Protein AF-A0A7C5MI52-F1 (afdb_monomer_lite)

Secondary structure (DSSP, 8-state):
-----EEEEEETTEEEEEEEEEEEEEEHHHH--SS-HHHHHHHHHHTT--SSEEEEEEEEEEEE--

Structure (mmCIF, N/CA/C/O backbone):
data_AF-A0A7C5MI52-F1
#
_entry.id   AF-A0A7C5MI52-F1
#
loop_
_atom_site.group_PDB
_atom_site.id
_atom_site.type_symbol
_atom_site.label_atom_id
_atom_site.label_alt_id
_atom_site.label_comp_id
_atom_site.label_asym_id
_atom_site.label_entity_id
_atom_site.label_seq_id
_atom_site.pdbx_PDB_ins_code
_atom_site.Cartn_x
_atom_site.Cartn_y
_atom_site.Cartn_z
_atom_site.occupancy
_atom_site.B_iso_or_equiv
_atom_site.auth_seq_id
_atom_site.auth_comp_id
_atom_site.auth_asym_id
_atom_site.auth_atom_id
_atom_site.pdbx_PDB_model_num
ATOM 1 N N . MET A 1 1 ? 5.822 -18.992 8.362 1.00 40.41 1 MET A N 1
ATOM 2 C CA . MET A 1 1 ? 5.856 -18.208 9.612 1.00 40.41 1 MET A CA 1
ATOM 3 C C . MET A 1 1 ? 4.507 -17.520 9.718 1.00 40.41 1 MET A C 1
ATOM 5 O O . MET A 1 1 ? 4.266 -16.587 8.970 1.00 40.41 1 MET A O 1
ATOM 9 N N . ASN A 1 2 ? 3.603 -18.060 10.539 1.00 45.72 2 ASN A N 1
ATOM 10 C CA . ASN A 1 2 ? 2.252 -17.528 10.727 1.00 45.72 2 ASN A CA 1
ATOM 11 C C . ASN A 1 2 ? 2.261 -16.624 11.955 1.00 45.72 2 ASN A C 1
ATOM 13 O O . ASN A 1 2 ? 2.235 -17.110 13.082 1.00 45.72 2 ASN A O 1
ATOM 17 N N . GLY A 1 3 ? 2.333 -15.321 11.728 1.00 49.44 3 GLY A N 1
ATOM 18 C CA . GLY A 1 3 ? 2.110 -14.321 12.756 1.00 49.44 3 GLY A CA 1
ATOM 19 C C . GLY A 1 3 ? 1.433 -13.138 12.101 1.00 49.44 3 GLY A C 1
ATOM 20 O O . GLY A 1 3 ? 2.102 -12.332 11.465 1.00 49.44 3 GLY A O 1
ATOM 21 N N . THR A 1 4 ? 0.110 -13.072 12.206 1.00 60.38 4 THR A N 1
ATOM 22 C CA . THR A 1 4 ? -0.667 -11.887 11.850 1.00 60.38 4 THR A CA 1
ATOM 23 C C . THR A 1 4 ? -0.139 -10.739 12.710 1.00 60.38 4 THR A C 1
ATOM 25 O O . THR A 1 4 ? -0.340 -10.722 13.925 1.00 60.38 4 THR A O 1
ATOM 28 N N . ALA A 1 5 ? 0.651 -9.845 12.117 1.00 73.69 5 ALA A N 1
ATOM 29 C CA . ALA A 1 5 ? 1.231 -8.722 12.836 1.00 73.69 5 ALA A CA 1
ATOM 30 C C . ALA A 1 5 ? 0.165 -7.628 12.950 1.00 73.69 5 ALA A C 1
ATOM 32 O O . ALA A 1 5 ? -0.162 -6.966 11.966 1.00 73.69 5 ALA A O 1
ATOM 33 N N . ASN A 1 6 ? -0.385 -7.461 14.151 1.00 89.50 6 ASN A N 1
ATOM 34 C CA . ASN A 1 6 ? -1.288 -6.361 14.466 1.00 89.50 6 ASN A CA 1
ATOM 35 C C . ASN A 1 6 ? -0.466 -5.189 14.997 1.00 89.50 6 ASN A C 1
ATOM 37 O O . ASN A 1 6 ? 0.343 -5.355 15.913 1.00 89.50 6 ASN A O 1
ATOM 41 N N . TYR A 1 7 ? -0.691 -4.001 14.450 1.00 94.62 7 TYR A N 1
ATOM 42 C CA . TYR A 1 7 ? -0.057 -2.779 14.924 1.00 94.62 7 TYR A CA 1
ATOM 43 C C . TYR A 1 7 ? -1.079 -1.905 15.646 1.00 94.62 7 TYR A C 1
ATOM 45 O O . TYR A 1 7 ? -2.041 -1.423 15.049 1.00 94.62 7 TYR A O 1
ATOM 53 N N . HIS A 1 8 ? -0.865 -1.713 16.945 1.00 95.31 8 HIS A N 1
ATOM 54 C CA . HIS A 1 8 ? -1.721 -0.899 17.801 1.00 95.31 8 HIS A CA 1
ATOM 55 C C . HIS A 1 8 ? -1.171 0.523 17.885 1.00 95.31 8 HIS A C 1
ATOM 57 O O . HIS A 1 8 ? 0.012 0.723 18.167 1.00 95.31 8 HIS A O 1
ATOM 63 N N . PHE A 1 9 ? -2.034 1.512 17.678 1.00 95.56 9 PHE A N 1
ATOM 64 C CA . PHE A 1 9 ? -1.674 2.923 17.767 1.00 95.56 9 PHE A CA 1
ATOM 65 C C . PHE A 1 9 ? -2.858 3.766 18.244 1.00 95.56 9 PHE A C 1
ATOM 67 O O . PHE A 1 9 ? -3.989 3.291 18.345 1.00 95.56 9 PHE A O 1
ATOM 74 N N . ARG A 1 10 ? -2.593 5.031 18.575 1.00 96.19 10 ARG A N 1
ATOM 75 C CA . ARG A 1 10 ? -3.615 5.979 19.030 1.00 96.19 10 ARG A CA 1
ATOM 76 C C . ARG A 1 10 ? -3.624 7.223 18.159 1.00 96.19 10 ARG A C 1
ATOM 78 O O . ARG A 1 10 ? -2.565 7.718 17.777 1.00 96.19 10 ARG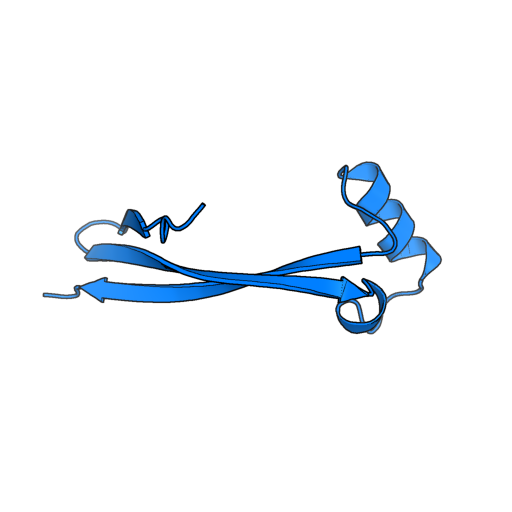 A O 1
ATOM 85 N N . VAL A 1 11 ? -4.818 7.761 17.919 1.00 94.81 11 VAL A N 1
ATOM 86 C CA . VAL A 1 11 ? -5.029 9.082 17.311 1.00 94.81 11 VAL A CA 1
ATOM 87 C C . VAL A 1 11 ? -5.805 9.932 18.315 1.00 94.81 11 VAL A C 1
ATOM 89 O O . VAL A 1 11 ? -7.024 9.832 18.439 1.00 94.81 11 VAL A O 1
ATOM 92 N N . GLY A 1 12 ? -5.080 10.724 19.110 1.00 94.19 12 GLY A N 1
ATOM 93 C CA . GLY A 1 12 ? -5.653 11.415 20.266 1.00 94.19 12 GLY A CA 1
ATOM 94 C C . GLY A 1 12 ? -6.222 10.425 21.292 1.00 94.19 12 GLY A C 1
ATOM 95 O O . GLY A 1 12 ? -5.489 9.618 21.871 1.00 94.19 12 GLY A O 1
ATOM 96 N N . ALA A 1 13 ? -7.536 10.487 21.520 1.00 94.06 13 ALA A N 1
ATOM 97 C CA . ALA A 1 13 ? -8.242 9.583 22.430 1.00 94.06 13 ALA A CA 1
ATOM 98 C C . ALA A 1 13 ? -8.685 8.256 21.780 1.00 94.06 13 ALA A C 1
ATOM 100 O O . ALA A 1 13 ? -9.059 7.343 22.509 1.00 94.06 13 ALA A O 1
ATOM 101 N N . ILE A 1 14 ? -8.628 8.142 20.449 1.00 95.62 14 ILE A N 1
ATOM 102 C CA . ILE A 1 14 ? -9.139 6.993 19.690 1.00 95.62 14 ILE A CA 1
ATOM 103 C C . ILE A 1 14 ? -8.084 5.887 19.647 1.00 95.62 14 ILE A C 1
ATOM 105 O O . ILE A 1 14 ? -6.919 6.151 19.326 1.00 95.62 14 ILE A O 1
ATOM 109 N N . GLU A 1 15 ? -8.496 4.655 19.942 1.00 96.38 15 GLU A N 1
ATOM 110 C CA . GLU A 1 15 ? -7.654 3.466 19.802 1.00 96.38 15 GLU A CA 1
ATOM 111 C C . GLU A 1 15 ? -7.847 2.841 18.420 1.00 96.38 15 GLU A C 1
ATOM 113 O O . GLU A 1 15 ? -8.974 2.618 17.972 1.00 96.38 15 GLU A O 1
ATOM 118 N N . CYS A 1 16 ? -6.735 2.562 17.743 1.00 96.81 16 CYS A N 1
ATOM 119 C CA . CYS A 1 16 ? -6.717 2.010 16.397 1.00 96.81 16 CYS A CA 1
ATOM 120 C C . CYS A 1 16 ? -5.840 0.757 16.346 1.00 96.81 16 CYS A C 1
ATOM 122 O O . CYS A 1 16 ? -4.783 0.685 16.982 1.00 96.81 16 CYS A O 1
ATOM 124 N N . VAL A 1 17 ? -6.247 -0.209 15.528 1.00 96.12 17 VAL A N 1
ATOM 125 C CA . VAL A 1 17 ? -5.457 -1.405 15.233 1.00 96.12 17 VAL A CA 1
ATOM 126 C C . VAL A 1 17 ? -5.389 -1.589 13.723 1.00 96.12 17 VAL A C 1
ATOM 128 O O . VAL A 1 17 ? -6.417 -1.759 13.068 1.00 96.12 17 VAL A O 1
ATOM 131 N N . ALA A 1 18 ? -4.179 -1.552 13.167 1.00 95.75 18 ALA A N 1
ATOM 132 C CA . ALA A 1 18 ? -3.924 -1.998 11.805 1.00 95.75 18 ALA A CA 1
ATOM 133 C C . ALA A 1 18 ? -3.698 -3.514 11.829 1.00 95.75 18 ALA A C 1
ATOM 135 O O . ALA A 1 18 ? -2.774 -4.005 12.480 1.00 95.75 18 ALA A O 1
ATOM 136 N N . LEU A 1 19 ? -4.576 -4.244 11.154 1.00 93.81 19 LEU A N 1
ATOM 137 C CA . LEU A 1 19 ? -4.565 -5.698 11.057 1.00 93.81 19 LEU A CA 1
ATOM 138 C C . LEU A 1 19 ? -4.034 -6.080 9.677 1.00 93.81 19 LEU A C 1
ATOM 140 O O . LEU A 1 19 ? -4.598 -5.645 8.673 1.00 93.81 19 LEU A O 1
ATOM 144 N N . SER A 1 20 ? -2.977 -6.887 9.624 1.00 93.56 20 SER A N 1
ATOM 145 C CA . SER A 1 20 ? -2.477 -7.425 8.358 1.00 93.56 20 SER A CA 1
ATOM 146 C C . SER A 1 20 ? -3.300 -8.642 7.938 1.00 93.56 20 SER A C 1
ATOM 148 O O . SER A 1 20 ? -3.396 -9.605 8.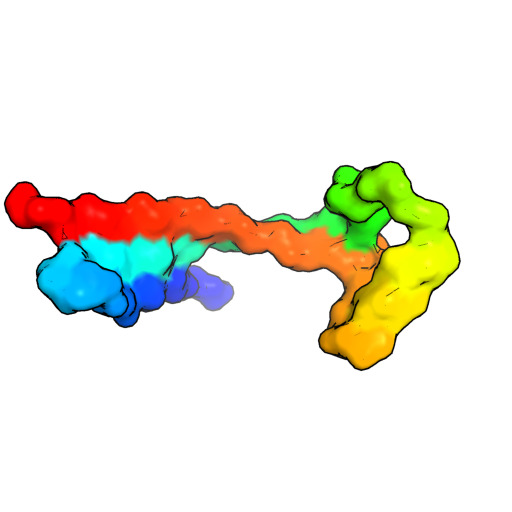692 1.00 93.56 20 SER A O 1
ATOM 150 N N . ASP A 1 21 ? -3.846 -8.614 6.725 1.00 91.50 21 ASP A N 1
ATOM 151 C CA . ASP A 1 21 ? -4.511 -9.752 6.069 1.00 91.50 21 ASP A CA 1
ATOM 152 C C . ASP A 1 21 ? -3.570 -10.452 5.065 1.00 91.50 21 ASP A C 1
ATOM 154 O O . ASP A 1 21 ? -3.974 -11.228 4.204 1.00 91.50 21 ASP A O 1
ATOM 158 N N . GLY A 1 22 ? -2.270 -10.162 5.169 1.00 92.19 22 GLY A N 1
ATOM 159 C CA . GLY A 1 22 ? -1.237 -10.671 4.279 1.00 92.19 22 GLY A CA 1
ATOM 160 C C . GLY A 1 22 ? -0.863 -9.703 3.158 1.00 92.19 22 GLY A C 1
ATOM 161 O O . GLY A 1 22 ? -1.050 -8.486 3.235 1.00 92.19 22 GLY A O 1
ATOM 162 N N . SER A 1 23 ? -0.238 -10.260 2.128 1.00 94.25 23 SER A N 1
ATOM 163 C CA . SER A 1 23 ? 0.314 -9.502 1.012 1.00 94.25 23 SER A CA 1
ATOM 164 C C . SER A 1 23 ? 0.423 -10.362 -0.234 1.00 94.25 23 SER A C 1
ATOM 166 O O . SER A 1 23 ? 0.606 -11.576 -0.135 1.00 94.25 23 SER A O 1
ATOM 168 N N . GLU A 1 24 ? 0.427 -9.713 -1.387 1.00 95.56 24 GLU A N 1
ATOM 169 C CA . GLU A 1 24 ? 0.670 -10.332 -2.685 1.00 95.56 24 GLU A CA 1
ATOM 170 C C . GLU A 1 24 ? 1.787 -9.588 -3.421 1.00 95.56 24 GLU A C 1
ATOM 172 O O . GLU A 1 24 ? 1.917 -8.369 -3.306 1.00 95.56 24 GLU A O 1
ATOM 177 N N . VAL A 1 25 ? 2.607 -10.329 -4.167 1.00 96.44 25 VAL A N 1
ATOM 178 C CA . VAL A 1 25 ? 3.572 -9.751 -5.106 1.00 96.44 25 VAL A CA 1
ATOM 179 C C . VAL A 1 25 ? 2.928 -9.742 -6.483 1.00 96.44 25 VAL A C 1
ATOM 181 O O . VAL A 1 25 ? 2.490 -10.782 -6.967 1.00 96.44 25 VAL A O 1
ATOM 184 N N . THR A 1 26 ? 2.877 -8.572 -7.109 1.00 96.00 26 THR A N 1
ATOM 185 C CA . THR A 1 26 ? 2.244 -8.363 -8.415 1.00 96.00 26 THR A CA 1
ATOM 186 C C . THR A 1 26 ? 3.184 -7.581 -9.340 1.00 96.00 26 THR A C 1
ATOM 188 O O . THR A 1 26 ? 4.040 -6.839 -8.838 1.00 96.00 26 THR A O 1
ATOM 191 N N . PRO A 1 27 ? 3.078 -7.709 -10.675 1.00 95.81 27 PRO A N 1
ATOM 192 C CA . PRO A 1 27 ? 3.834 -6.867 -11.595 1.00 95.81 27 PRO A CA 1
ATOM 193 C C . PRO A 1 27 ? 3.604 -5.375 -11.315 1.00 95.81 27 PRO A C 1
ATOM 195 O O . PRO A 1 27 ? 2.473 -4.904 -11.204 1.00 95.81 27 PRO A O 1
ATOM 198 N N . ALA A 1 28 ? 4.684 -4.596 -11.223 1.00 93.62 28 ALA A N 1
ATOM 199 C CA . ALA A 1 28 ? 4.597 -3.169 -10.894 1.00 93.62 28 ALA A CA 1
ATOM 200 C C . ALA A 1 28 ? 3.765 -2.371 -11.923 1.00 93.62 28 ALA A C 1
ATOM 202 O O . ALA A 1 28 ? 3.126 -1.375 -11.580 1.00 93.62 28 ALA A O 1
ATOM 203 N N . GLU A 1 29 ? 3.733 -2.835 -13.173 1.00 94.06 29 GLU A N 1
ATOM 204 C CA . GLU A 1 29 ? 2.946 -2.244 -14.261 1.00 94.06 29 GLU A CA 1
ATOM 205 C C . GLU A 1 29 ? 1.427 -2.424 -14.118 1.00 94.06 29 GLU A C 1
ATOM 207 O O . GLU A 1 29 ? 0.673 -1.616 -14.661 1.00 94.06 29 GLU A O 1
ATOM 212 N N . ASP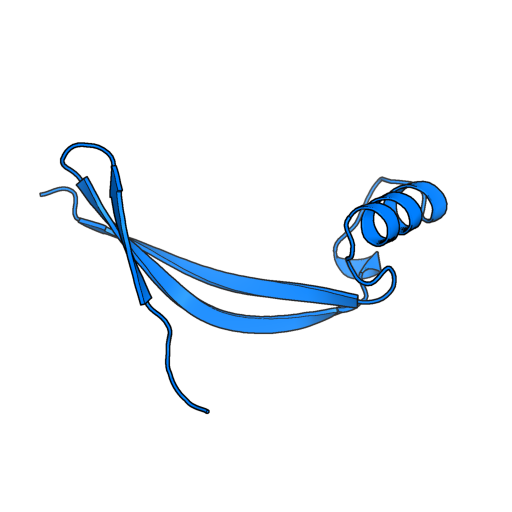 A 1 30 ? 0.966 -3.405 -13.337 1.00 94.25 30 ASP A N 1
ATOM 213 C CA . ASP A 1 30 ? -0.464 -3.587 -13.059 1.00 94.25 30 ASP A CA 1
ATOM 214 C C . ASP A 1 30 ? -0.979 -2.573 -12.023 1.00 94.25 30 ASP A C 1
ATOM 216 O O . ASP A 1 30 ? -2.155 -2.177 -12.051 1.00 94.25 30 ASP A O 1
ATOM 220 N N . VAL A 1 31 ? -0.075 -2.115 -11.146 1.00 92.38 31 VAL A N 1
ATOM 221 C CA . VAL A 1 31 ? -0.334 -1.171 -10.048 1.00 92.38 31 VAL A CA 1
ATOM 222 C C . VAL A 1 31 ? -0.180 0.276 -10.507 1.00 92.38 31 VAL A C 1
ATOM 224 O O . VAL A 1 31 ? -1.026 1.120 -10.202 1.00 92.38 31 VAL A O 1
ATOM 227 N N . VAL A 1 32 ? 0.891 0.590 -11.240 1.00 91.19 32 VAL A N 1
ATOM 228 C CA . VAL A 1 32 ? 1.189 1.965 -11.654 1.00 91.19 32 VAL A CA 1
ATOM 229 C C . VAL A 1 32 ? 0.553 2.265 -13.007 1.00 91.19 32 VAL A C 1
ATOM 231 O O . VAL A 1 32 ? 0.936 1.712 -14.033 1.00 91.19 32 VAL A O 1
ATOM 234 N N . ARG A 1 33 ? -0.399 3.203 -13.027 1.00 90.62 33 ARG A N 1
ATOM 235 C CA . ARG A 1 33 ? -1.129 3.610 -14.237 1.00 90.62 33 ARG A CA 1
ATOM 236 C C . ARG A 1 33 ? -1.010 5.109 -14.483 1.00 90.62 33 ARG A C 1
ATOM 238 O O . ARG A 1 33 ? -0.866 5.892 -13.551 1.00 90.62 33 ARG A O 1
ATOM 245 N N . GLY A 1 34 ? -1.107 5.513 -15.750 1.00 91.94 34 GLY A N 1
ATOM 246 C CA . GLY A 1 34 ? -1.157 6.928 -16.141 1.00 91.94 34 GLY A CA 1
ATOM 247 C C . GLY A 1 34 ? 0.175 7.682 -16.064 1.00 91.94 34 GLY A C 1
ATOM 248 O O . GLY A 1 34 ? 0.184 8.898 -16.221 1.00 91.94 34 GLY A O 1
ATOM 249 N N . ILE A 1 35 ? 1.291 6.979 -15.851 1.00 93.69 35 ILE A N 1
ATOM 250 C CA . ILE A 1 35 ? 2.646 7.541 -15.817 1.00 93.69 35 ILE A CA 1
ATOM 251 C C . ILE A 1 35 ? 3.509 6.765 -16.828 1.00 93.69 35 ILE A C 1
ATOM 253 O O . ILE A 1 35 ? 3.414 5.534 -16.861 1.00 93.69 35 ILE A O 1
ATOM 257 N N . PRO A 1 36 ? 4.349 7.427 -17.650 1.00 94.88 36 PRO A N 1
ATOM 258 C CA . PRO A 1 36 ? 5.286 6.736 -18.535 1.00 94.88 36 PRO A CA 1
ATOM 259 C C . PRO A 1 36 ? 6.184 5.753 -17.775 1.00 94.88 36 PRO A C 1
ATOM 261 O O . PRO A 1 36 ? 6.688 6.078 -16.698 1.00 94.88 36 PRO A O 1
ATOM 264 N N . SER A 1 37 ? 6.409 4.569 -18.354 1.00 92.81 37 SER A N 1
ATOM 265 C CA . SER A 1 37 ? 7.127 3.465 -17.700 1.00 92.81 37 SER A CA 1
ATOM 266 C C . SER A 1 37 ? 8.520 3.832 -17.216 1.00 92.81 37 SER A C 1
ATOM 268 O O . SER A 1 37 ? 8.914 3.444 -16.122 1.00 92.81 37 SER A O 1
ATOM 270 N N . GLU A 1 38 ? 9.239 4.634 -17.990 1.00 94.31 38 GLU A N 1
ATOM 271 C CA . GLU A 1 38 ? 10.566 5.124 -17.630 1.00 94.31 38 GLU A CA 1
ATOM 272 C C . GLU A 1 38 ? 10.557 5.943 -16.329 1.00 94.31 38 GLU A C 1
ATOM 274 O O . GLU A 1 38 ? 11.378 5.709 -15.445 1.00 94.31 38 GLU A O 1
ATOM 279 N N . GLN A 1 39 ? 9.585 6.847 -16.166 1.00 95.06 39 GLN A N 1
ATOM 280 C CA . GLN A 1 39 ? 9.537 7.765 -15.024 1.00 95.06 39 GLN A CA 1
ATOM 281 C C . GLN A 1 39 ? 9.247 7.031 -13.716 1.00 95.06 39 GLN A C 1
ATOM 283 O O . GLN A 1 39 ? 9.936 7.247 -12.718 1.00 95.06 39 GLN A O 1
ATOM 288 N N . TRP A 1 40 ? 8.240 6.151 -13.704 1.00 95.06 40 TRP A N 1
ATOM 289 C CA . TRP A 1 40 ? 7.892 5.456 -12.467 1.00 95.06 40 TRP A CA 1
ATOM 290 C C . TRP A 1 40 ? 8.896 4.357 -12.117 1.00 95.06 40 TRP A C 1
ATOM 292 O O . TRP A 1 40 ? 9.181 4.169 -10.936 1.00 95.06 40 TRP A O 1
ATOM 302 N N . ARG A 1 41 ? 9.499 3.678 -13.103 1.00 95.56 41 ARG A N 1
ATOM 303 C CA . ARG A 1 41 ? 10.555 2.685 -12.838 1.00 95.56 41 ARG A CA 1
ATOM 304 C C . ARG A 1 41 ? 11.782 3.336 -12.213 1.00 95.56 41 ARG A C 1
ATOM 306 O O . ARG A 1 41 ? 12.294 2.818 -11.224 1.00 95.56 41 ARG A O 1
ATOM 313 N N . GLN A 1 42 ? 12.208 4.484 -12.741 1.00 95.94 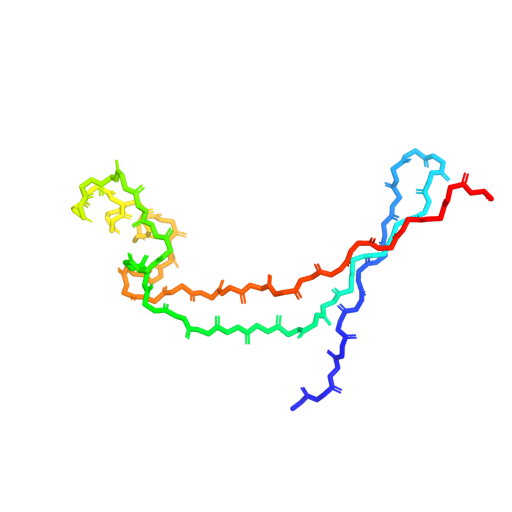42 GLN A N 1
ATOM 314 C CA . GLN A 1 42 ? 13.327 5.239 -12.181 1.00 95.94 42 GLN A CA 1
ATOM 315 C C . GLN A 1 42 ? 13.042 5.668 -10.734 1.00 95.94 42 GLN A C 1
ATOM 317 O O . GLN A 1 42 ? 13.867 5.442 -9.850 1.00 95.94 42 GLN A O 1
ATOM 322 N N . ALA A 1 43 ? 11.843 6.194 -10.466 1.00 94.62 43 ALA A N 1
ATOM 323 C CA . ALA A 1 43 ? 11.442 6.595 -9.119 1.00 94.62 43 ALA A CA 1
ATOM 324 C C . ALA A 1 43 ? 11.416 5.419 -8.121 1.00 94.62 43 ALA A C 1
ATOM 326 O O . ALA A 1 43 ? 11.779 5.599 -6.958 1.00 94.62 43 ALA A O 1
ATOM 327 N N . LEU A 1 44 ? 11.012 4.215 -8.553 1.00 94.06 44 LEU A N 1
ATOM 328 C CA . LEU A 1 44 ? 11.061 3.015 -7.710 1.00 94.06 44 LEU A CA 1
ATOM 329 C C . LEU A 1 44 ? 12.506 2.640 -7.361 1.00 94.06 44 LEU A C 1
ATOM 331 O O . LEU A 1 44 ? 12.808 2.464 -6.180 1.00 94.06 44 LEU A O 1
ATOM 335 N N . VAL A 1 45 ? 13.404 2.603 -8.352 1.00 95.62 45 VAL A N 1
ATOM 336 C CA . VAL A 1 45 ? 14.829 2.289 -8.142 1.00 95.62 45 VAL A CA 1
ATOM 337 C C . VAL A 1 45 ? 15.483 3.286 -7.184 1.00 95.62 45 VAL A C 1
ATOM 339 O O . VAL A 1 45 ? 16.139 2.877 -6.228 1.00 95.62 45 VAL A O 1
ATOM 342 N N . GLU A 1 46 ? 15.262 4.588 -7.380 1.00 97.06 46 GLU A N 1
ATOM 343 C CA . GLU A 1 46 ? 15.819 5.651 -6.524 1.00 97.06 46 GLU A CA 1
ATOM 344 C C . GLU A 1 46 ? 15.368 5.555 -5.062 1.00 97.06 46 GLU A C 1
ATOM 346 O O . GLU A 1 46 ? 16.058 6.014 -4.151 1.00 97.06 46 GLU A O 1
ATOM 351 N N . ARG A 1 47 ? 14.203 4.952 -4.828 1.00 95.06 47 ARG A N 1
ATOM 352 C CA . ARG A 1 47 ? 13.623 4.744 -3.498 1.00 95.06 47 ARG A CA 1
ATOM 353 C C . ARG A 1 47 ? 13.923 3.358 -2.925 1.00 95.06 47 ARG A C 1
ATOM 355 O O . ARG A 1 47 ? 13.454 3.057 -1.830 1.00 95.06 47 ARG A O 1
ATOM 362 N N . GLY A 1 48 ? 14.712 2.543 -3.627 1.00 95.00 48 GLY A N 1
ATOM 363 C CA . GLY A 1 48 ? 15.095 1.199 -3.195 1.00 95.00 48 GLY A CA 1
ATOM 364 C C . GLY A 1 48 ? 14.004 0.141 -3.379 1.00 95.00 48 GLY A C 1
ATOM 365 O O . GLY A 1 48 ? 14.071 -0.909 -2.743 1.00 95.00 48 GLY A O 1
ATOM 366 N N . TYR A 1 49 ? 13.005 0.401 -4.224 1.00 94.25 49 TYR A N 1
ATOM 367 C CA . TYR A 1 49 ? 11.965 -0.563 -4.581 1.00 94.25 49 TYR A CA 1
ATOM 368 C C . TYR A 1 49 ? 12.309 -1.307 -5.875 1.00 94.25 49 TYR A C 1
ATOM 370 O O . TYR A 1 49 ? 13.080 -0.831 -6.711 1.00 94.25 49 TYR A O 1
ATOM 378 N N . SER A 1 50 ? 11.704 -2.484 -6.054 1.00 94.69 50 SER A N 1
ATOM 379 C CA . SER A 1 50 ? 11.805 -3.233 -7.307 1.00 94.69 50 SER A CA 1
ATOM 380 C C . SER A 1 50 ? 11.094 -2.473 -8.438 1.00 94.69 50 SER A C 1
ATOM 382 O O . SER A 1 50 ? 9.952 -2.053 -8.258 1.00 94.69 50 SER A O 1
ATOM 384 N N . PRO A 1 51 ? 11.724 -2.295 -9.615 1.00 94.62 51 PRO A N 1
ATOM 385 C CA . PRO A 1 51 ? 11.079 -1.663 -10.766 1.00 94.62 51 PRO A CA 1
ATOM 386 C C . PRO A 1 51 ? 10.147 -2.608 -11.537 1.00 94.62 51 PRO A C 1
ATOM 388 O O . PRO A 1 51 ? 9.480 -2.169 -12.474 1.00 94.62 51 PRO A O 1
ATOM 391 N N . THR A 1 52 ? 10.132 -3.901 -11.206 1.00 95.69 52 THR A N 1
ATOM 392 C CA . THR A 1 52 ? 9.354 -4.924 -11.923 1.00 95.69 52 THR A CA 1
ATOM 393 C C . THR A 1 52 ? 8.228 -5.507 -11.085 1.00 95.69 52 THR A C 1
ATOM 395 O O . THR A 1 52 ? 7.226 -5.943 -11.642 1.00 95.69 52 THR A O 1
ATOM 398 N N . GLU A 1 53 ? 8.363 -5.494 -9.763 1.00 96.31 53 GLU A N 1
ATOM 399 C CA . GLU A 1 53 ? 7.418 -6.107 -8.833 1.00 96.31 53 GLU A CA 1
ATOM 400 C C . GLU A 1 53 ? 7.020 -5.112 -7.746 1.00 96.31 53 GLU A C 1
ATOM 402 O O . GLU A 1 53 ? 7.837 -4.321 -7.274 1.00 96.31 53 GLU A O 1
ATOM 407 N N . ALA A 1 54 ? 5.765 -5.180 -7.320 1.00 93.94 54 ALA A N 1
ATOM 408 C CA . ALA A 1 54 ? 5.244 -4.438 -6.188 1.00 93.94 54 ALA A CA 1
ATOM 409 C C . ALA A 1 54 ? 4.661 -5.413 -5.163 1.00 93.94 54 ALA A C 1
ATOM 411 O O . ALA A 1 54 ? 3.892 -6.308 -5.513 1.00 93.94 54 ALA A O 1
ATOM 412 N N . THR A 1 55 ? 4.995 -5.213 -3.889 1.00 94.62 55 THR A N 1
ATOM 413 C CA . THR A 1 55 ? 4.315 -5.900 -2.787 1.00 94.62 55 THR A CA 1
ATOM 414 C C . THR A 1 55 ? 3.087 -5.091 -2.393 1.00 94.62 55 THR A C 1
ATOM 416 O O . THR A 1 55 ? 3.204 -3.977 -1.879 1.00 94.62 55 THR A O 1
ATOM 419 N N . VAL A 1 56 ? 1.906 -5.652 -2.626 1.00 93.62 56 VAL A N 1
ATOM 420 C CA . VAL A 1 56 ? 0.626 -5.084 -2.206 1.00 93.62 56 VAL A CA 1
ATOM 421 C C . VAL A 1 56 ? 0.264 -5.683 -0.856 1.00 93.62 56 VAL A C 1
ATOM 423 O O . VAL A 1 56 ? 0.156 -6.898 -0.716 1.00 93.62 56 VAL A O 1
ATOM 426 N N . TYR A 1 57 ? 0.091 -4.829 0.150 1.00 92.94 57 TYR A N 1
ATOM 427 C CA . TYR A 1 57 ? -0.304 -5.243 1.493 1.00 92.94 57 TYR A CA 1
ATOM 428 C C . TYR A 1 57 ? -1.805 -5.062 1.680 1.00 92.94 57 TYR A C 1
ATOM 430 O O . TYR A 1 57 ? -2.323 -3.952 1.526 1.00 92.94 57 TYR A O 1
ATOM 438 N N . PHE A 1 58 ? -2.487 -6.131 2.074 1.00 93.50 58 PHE A N 1
ATOM 439 C CA . PHE A 1 58 ? -3.896 -6.081 2.437 1.00 93.50 58 PHE A CA 1
ATOM 440 C C . PHE A 1 58 ? -3.989 -5.840 3.939 1.00 93.50 58 PHE A C 1
ATOM 442 O O . PHE A 1 58 ? -3.468 -6.615 4.739 1.00 93.50 58 PHE A O 1
ATOM 449 N N . ASN A 1 59 ? -4.602 -4.723 4.328 1.00 94.00 59 ASN A N 1
ATOM 450 C CA . ASN A 1 59 ? -4.730 -4.345 5.729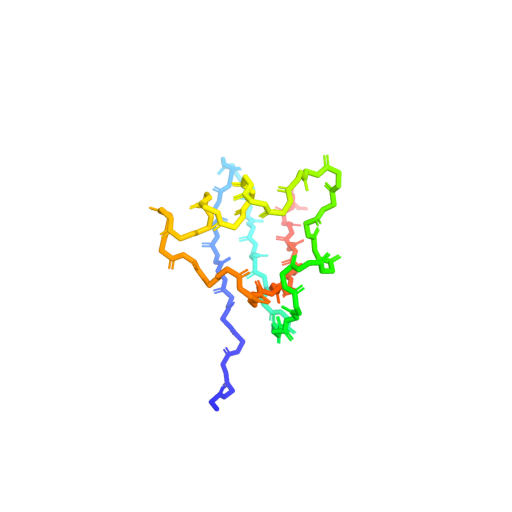 1.00 94.00 59 ASN A CA 1
ATOM 451 C C . ASN A 1 59 ? -6.153 -3.881 6.035 1.00 94.00 59 ASN A C 1
ATOM 453 O O . ASN A 1 59 ? -6.752 -3.138 5.257 1.00 94.00 59 ASN A O 1
ATOM 457 N N . CYS A 1 60 ? -6.645 -4.252 7.212 1.00 94.62 60 CYS A N 1
ATOM 458 C CA . CYS A 1 60 ? -7.878 -3.730 7.790 1.00 94.62 60 CYS A CA 1
ATOM 459 C C . CYS A 1 60 ? -7.541 -2.725 8.894 1.00 94.62 60 CYS A C 1
ATOM 461 O O . CYS A 1 60 ? -6.611 -2.933 9.673 1.00 94.62 60 CYS A O 1
ATOM 463 N N . LEU A 1 61 ? -8.319 -1.646 8.990 1.00 95.94 61 LEU A N 1
ATOM 464 C CA . LEU A 1 61 ? -8.209 -0.682 10.081 1.00 95.94 61 LEU A CA 1
ATOM 465 C C . LEU A 1 61 ? -9.403 -0.841 11.022 1.00 95.94 61 LEU A C 1
ATOM 467 O O . LEU A 1 61 ? -10.529 -0.491 10.670 1.00 95.94 61 LEU A O 1
ATOM 471 N N . TYR A 1 62 ? -9.147 -1.354 12.221 1.00 94.81 62 TYR A N 1
ATOM 472 C CA . TYR A 1 62 ? -10.125 -1.378 13.302 1.00 94.81 62 TYR A CA 1
ATOM 473 C C . TYR A 1 62 ? -9.997 -0.101 14.135 1.00 94.81 62 TYR A C 1
ATOM 475 O O . TYR A 1 62 ? -8.899 0.255 14.566 1.00 94.81 62 TYR A O 1
ATOM 483 N N . ILE A 1 63 ? -11.118 0.587 14.350 1.00 96.62 63 ILE A N 1
ATOM 484 C CA . ILE A 1 63 ? -11.187 1.850 15.089 1.00 96.62 63 ILE A CA 1
ATOM 485 C C . ILE A 1 63 ? -12.172 1.674 16.237 1.00 96.62 63 ILE A C 1
ATOM 487 O O . ILE A 1 63 ? -13.345 1.379 16.008 1.00 96.62 63 ILE A O 1
ATOM 491 N N . GLN A 1 64 ? -11.710 1.904 17.461 1.00 91.62 64 GLN A N 1
ATOM 492 C CA . GLN A 1 64 ? -12.552 1.904 18.647 1.00 91.62 64 GLN A CA 1
ATOM 493 C C . GLN A 1 64 ? -12.849 3.349 19.055 1.00 91.62 64 GLN A C 1
ATOM 495 O O . GLN A 1 64 ? -12.003 4.046 19.618 1.00 91.62 64 GLN A O 1
ATOM 500 N N . ALA A 1 65 ? -14.057 3.807 18.721 1.00 83.12 65 ALA A N 1
ATOM 501 C CA . ALA A 1 65 ? -14.476 5.199 18.884 1.00 83.12 65 ALA A CA 1
ATOM 502 C C . ALA A 1 65 ? -15.180 5.514 20.224 1.00 83.12 65 ALA A C 1
ATOM 504 O O . ALA A 1 65 ? -15.550 6.668 20.439 1.00 83.12 65 ALA A O 1
ATOM 505 N N . GLY A 1 66 ? -15.326 4.531 21.121 1.00 73.00 66 GLY A N 1
ATOM 506 C CA . GLY A 1 66 ? -16.037 4.657 22.403 1.00 73.00 66 GLY A CA 1
ATOM 507 C C . GLY A 1 66 ? -17.139 3.626 22.568 1.00 73.00 66 GLY A C 1
ATOM 508 O O . GLY A 1 66 ? -17.865 3.392 21.578 1.00 73.00 66 GLY A O 1
#

Sequence (66 aa):
MNGTANYHFRVGAIECVALSDGSEVTPAEDVVRGIPSEQWRQALVERGYSPTEATVYFNCLYIQAG

Foldseek 3Di:
DDDFDWDWDDDVPKTKIKTWPAKDKDFPVVVDPDDPLVVVLVVCVVVVHHSTIDIGTDIDMDIDPD

Radius of gyration: 16.28 Å; chains: 1; bounding box: 32×30×41 Å

pLDDT: mean 90.88, std 11.55, ra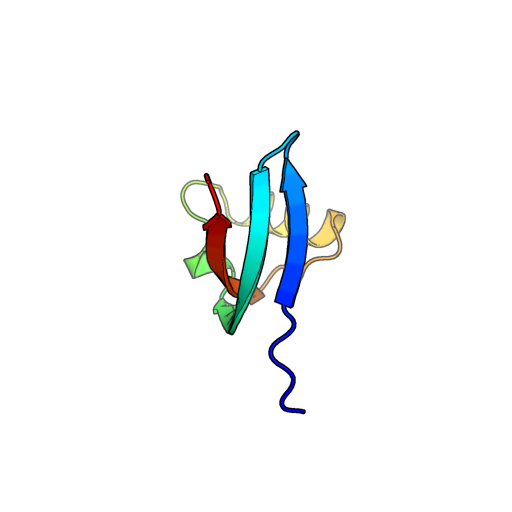nge [40.41, 97.06]